Protein AF-A0A2V9K2U9-F1 (afdb_monomer)

Secondary structure (DSSP, 8-state):
--TTTTS-HHHHHHHHHHHHHHHHHHT-HHHHHHHHHHHHHHSTTSHHHHHHHHHHH-GGGGGG---S-TTTT-TTHHHHHHHHTT-

Mean predicted aligned error: 5.96 Å

Radius of gyration: 14.58 Å; Cα contacts (8 Å, |Δi|>4): 76; chains: 1; bounding box: 38×22×41 Å

Structure (mmCIF, N/CA/C/O backbone):
data_AF-A0A2V9K2U9-F1
#
_entry.id   AF-A0A2V9K2U9-F1
#
loop_
_atom_site.group_PDB
_atom_site.id
_atom_site.type_symbol
_atom_site.label_atom_id
_atom_site.label_alt_id
_atom_site.label_comp_id
_atom_site.label_asym_id
_atom_site.label_entity_id
_atom_site.label_seq_id
_atom_site.pdbx_PDB_ins_code
_atom_site.Cartn_x
_atom_site.Cartn_y
_atom_site.Cartn_z
_atom_site.occupancy
_atom_site.B_iso_or_equiv
_atom_site.auth_seq_id
_atom_site.auth_comp_id
_atom_site.auth_asym_id
_atom_site.auth_atom_id
_atom_site.pdbx_PDB_model_num
ATOM 1 N N . MET A 1 1 ? -16.032 1.651 -13.073 1.00 44.06 1 MET A N 1
ATOM 2 C CA . MET A 1 1 ? -14.626 1.580 -13.519 1.00 44.06 1 MET A CA 1
ATOM 3 C C . MET A 1 1 ? -13.912 2.748 -12.866 1.00 44.06 1 MET A C 1
ATOM 5 O O . MET A 1 1 ? -14.203 3.884 -13.220 1.00 44.06 1 MET A O 1
ATOM 9 N N . ASN A 1 2 ? -13.109 2.499 -11.832 1.00 60.22 2 ASN A N 1
ATOM 10 C CA . ASN A 1 2 ? -12.366 3.578 -11.183 1.00 60.22 2 ASN A CA 1
ATOM 11 C C . ASN A 1 2 ? -11.182 3.942 -12.088 1.00 60.22 2 ASN A C 1
ATOM 13 O O . ASN A 1 2 ? -10.518 3.063 -12.629 1.00 60.22 2 ASN A O 1
ATOM 17 N N . ASN A 1 3 ? -10.919 5.235 -12.276 1.00 70.75 3 ASN A N 1
ATOM 18 C CA . ASN A 1 3 ? -9.994 5.766 -13.290 1.00 70.75 3 ASN A CA 1
ATOM 19 C C . ASN A 1 3 ? -8.520 5.298 -13.134 1.00 70.75 3 ASN A C 1
ATOM 21 O O . ASN A 1 3 ? -7.670 5.586 -13.968 1.00 70.75 3 ASN A O 1
ATOM 25 N N . TYR A 1 4 ? -8.196 4.567 -12.064 1.00 75.12 4 TYR A N 1
ATOM 26 C CA . TYR A 1 4 ? -6.841 4.125 -11.722 1.00 75.12 4 TYR A CA 1
ATOM 27 C C . TYR A 1 4 ? -6.443 2.782 -12.352 1.00 75.12 4 TYR A C 1
ATOM 29 O O . TYR A 1 4 ? -5.269 2.425 -12.309 1.00 75.12 4 TYR A O 1
ATOM 37 N N . ASP A 1 5 ? -7.379 2.025 -12.934 1.00 80.12 5 ASP A N 1
ATOM 38 C CA . ASP A 1 5 ? -7.075 0.711 -13.529 1.00 80.12 5 ASP A CA 1
ATOM 39 C C . ASP A 1 5 ? -6.185 0.798 -14.777 1.00 80.12 5 ASP A C 1
ATOM 41 O O . ASP A 1 5 ? -5.523 -0.172 -15.130 1.00 80.12 5 ASP A O 1
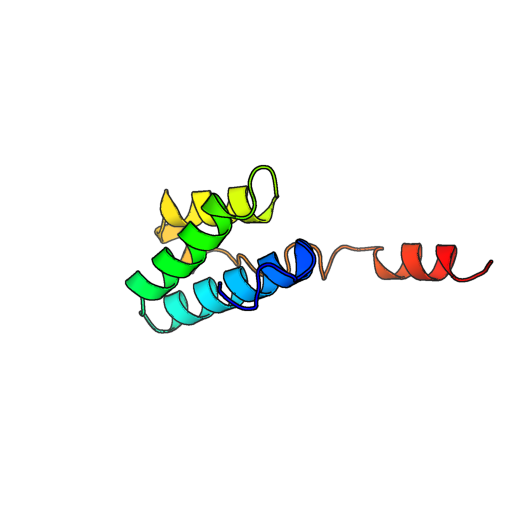ATOM 45 N N . GLN A 1 6 ? -6.129 1.971 -15.411 1.00 86.81 6 GLN A N 1
ATOM 46 C CA . GLN A 1 6 ? -5.267 2.244 -16.565 1.00 86.81 6 GLN A CA 1
ATOM 47 C C . GLN A 1 6 ? -3.845 2.671 -16.165 1.00 86.81 6 GLN A C 1
ATOM 49 O O . GLN A 1 6 ? -2.984 2.851 -17.027 1.00 86.81 6 GLN A O 1
ATOM 54 N N . LEU A 1 7 ? -3.576 2.874 -14.870 1.00 90.06 7 LEU A N 1
ATOM 55 C CA . LEU A 1 7 ? -2.255 3.293 -14.414 1.00 90.06 7 LEU A CA 1
ATOM 56 C C . LEU A 1 7 ? -1.269 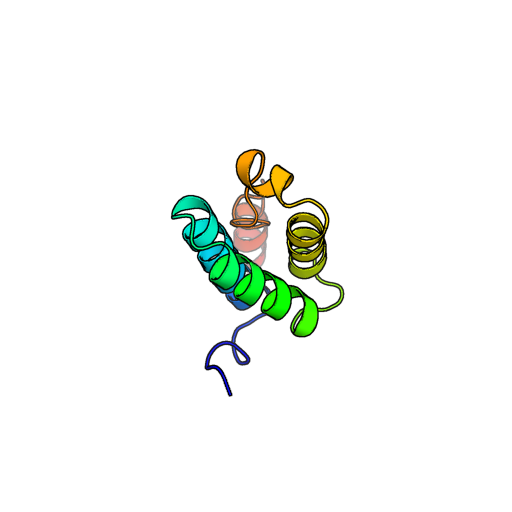2.113 -14.431 1.00 90.06 7 LEU A C 1
ATOM 58 O O . LEU A 1 7 ? -1.621 1.007 -14.013 1.00 90.06 7 LEU A O 1
ATOM 62 N N . PRO A 1 8 ? 0.003 2.345 -14.808 1.00 90.94 8 PRO A N 1
ATOM 63 C CA . PRO A 1 8 ? 1.072 1.379 -14.588 1.00 90.94 8 PRO A CA 1
ATOM 64 C C . PRO A 1 8 ? 1.118 0.914 -13.130 1.00 90.94 8 PRO A C 1
ATOM 66 O O . PRO A 1 8 ? 0.938 1.721 -12.217 1.00 90.94 8 PRO A O 1
ATOM 69 N N . VAL A 1 9 ? 1.450 -0.364 -12.913 1.00 91.19 9 VAL A N 1
ATOM 70 C CA . VAL A 1 9 ? 1.447 -1.032 -11.594 1.00 91.19 9 VAL A CA 1
ATOM 71 C C . VAL A 1 9 ? 2.097 -0.185 -10.499 1.00 91.19 9 VAL A C 1
ATOM 73 O O . VAL A 1 9 ? 1.526 -0.027 -9.426 1.00 91.19 9 VAL A O 1
ATOM 76 N N . HIS A 1 10 ? 3.264 0.403 -10.770 1.00 90.75 10 HIS A N 1
ATOM 77 C CA . HIS A 1 10 ? 3.959 1.240 -9.794 1.00 90.75 10 HIS A CA 1
ATOM 78 C C . HIS A 1 10 ? 3.154 2.490 -9.408 1.00 90.75 10 HIS A C 1
ATOM 80 O O . HIS A 1 10 ? 3.004 2.770 -8.226 1.00 90.75 10 HIS A O 1
ATOM 86 N N . LEU A 1 11 ? 2.590 3.213 -10.382 1.00 91.31 11 LEU A N 1
ATOM 87 C CA . LEU A 1 11 ? 1.810 4.428 -10.125 1.00 91.31 11 LEU A CA 1
ATOM 88 C C . LEU A 1 11 ? 0.483 4.111 -9.430 1.00 91.31 11 LEU A C 1
ATOM 90 O O . LEU A 1 11 ? 0.104 4.813 -8.496 1.00 91.31 11 LEU A O 1
ATOM 94 N N . LYS A 1 12 ? -0.189 3.02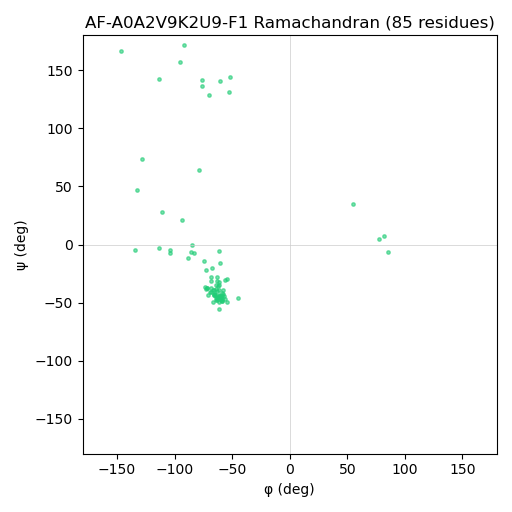8 -9.843 1.00 93.56 12 LYS A N 1
ATOM 95 C CA . LYS A 1 12 ? -1.403 2.536 -9.179 1.00 93.56 12 LYS A CA 1
ATOM 96 C C . LYS A 1 12 ? -1.123 2.178 -7.718 1.00 93.56 12 LYS A C 1
ATOM 98 O O . LYS A 1 12 ? -1.853 2.607 -6.828 1.00 93.56 12 LYS A O 1
ATOM 103 N N . GLY A 1 13 ? -0.042 1.434 -7.486 1.00 94.31 13 GLY A N 1
ATOM 104 C CA . GLY A 1 13 ? 0.388 1.010 -6.160 1.00 94.31 13 GLY A CA 1
ATOM 105 C C . GLY A 1 13 ? 0.716 2.182 -5.245 1.00 94.31 13 GLY A C 1
ATOM 106 O O . GLY A 1 13 ? 0.199 2.238 -4.137 1.00 94.31 13 GLY A O 1
ATOM 107 N N . GLU A 1 14 ? 1.523 3.140 -5.709 1.00 94.75 14 GLU A N 1
ATOM 108 C CA . GLU A 1 14 ? 1.873 4.333 -4.925 1.00 94.75 14 GLU A CA 1
ATOM 109 C C . GLU A 1 14 ? 0.652 5.203 -4.605 1.00 94.75 14 GLU A C 1
ATOM 111 O O . GLU A 1 14 ? 0.518 5.672 -3.476 1.00 94.75 14 GLU A O 1
ATOM 116 N N . LEU A 1 15 ? -0.269 5.375 -5.559 1.00 94.56 15 LEU A N 1
ATOM 117 C CA . LEU A 1 15 ? -1.500 6.131 -5.337 1.00 94.56 15 LEU A CA 1
ATOM 118 C C . LEU A 1 15 ? -2.360 5.493 -4.240 1.00 94.56 15 LEU A C 1
ATOM 120 O O . LEU A 1 15 ? -2.703 6.151 -3.260 1.00 94.56 15 LEU A O 1
ATOM 124 N N . LEU A 1 16 ? -2.699 4.210 -4.391 1.00 96.06 16 LEU A N 1
ATOM 125 C CA . LEU A 1 16 ? -3.569 3.517 -3.440 1.00 96.06 16 LEU A CA 1
ATOM 126 C C . LEU A 1 16 ? -2.897 3.352 -2.070 1.00 96.06 16 LEU A C 1
ATOM 128 O O . LEU A 1 16 ? -3.549 3.531 -1.045 1.00 96.06 16 LEU A O 1
ATOM 132 N N . ALA A 1 17 ? -1.592 3.065 -2.036 1.00 96.12 17 ALA A N 1
ATOM 133 C CA . ALA A 1 17 ? -0.826 2.981 -0.795 1.00 96.12 17 ALA A CA 1
ATOM 134 C C . ALA A 1 17 ? -0.759 4.340 -0.079 1.00 96.12 17 ALA A C 1
ATOM 136 O O . ALA A 1 17 ? -0.853 4.398 1.147 1.00 96.12 17 ALA A O 1
ATOM 137 N N . GLY A 1 18 ? -0.632 5.436 -0.834 1.00 95.75 18 GLY A N 1
ATOM 138 C CA . GLY A 1 18 ? -0.654 6.797 -0.304 1.00 95.75 18 GLY A CA 1
ATOM 139 C C . GLY A 1 18 ? -1.993 7.156 0.322 1.00 95.75 18 GLY A C 1
ATOM 140 O O . GLY A 1 18 ? -2.017 7.655 1.447 1.00 95.75 18 GLY A O 1
ATOM 141 N N . LEU A 1 19 ? -3.093 6.835 -0.362 1.00 97.25 19 LEU A N 1
ATOM 142 C CA . LEU A 1 19 ? -4.447 7.024 0.161 1.00 97.25 19 LEU A CA 1
ATOM 143 C C . LEU A 1 19 ? -4.683 6.189 1.424 1.00 97.25 19 LEU A C 1
ATOM 145 O O . LEU A 1 19 ? -5.147 6.727 2.425 1.00 97.25 19 LEU A O 1
ATOM 149 N N . ALA A 1 20 ? -4.278 4.915 1.422 1.00 97.31 20 ALA A N 1
ATOM 150 C CA . ALA A 1 20 ? -4.378 4.050 2.596 1.00 97.31 20 ALA A CA 1
ATOM 151 C C . ALA A 1 20 ? -3.606 4.611 3.801 1.00 97.31 20 ALA A C 1
ATOM 153 O O . ALA A 1 20 ? -4.134 4.670 4.909 1.00 97.31 20 ALA A O 1
ATOM 154 N N . GLN A 1 21 ? -2.364 5.057 3.590 1.00 97.12 21 GLN A N 1
ATOM 155 C CA . GLN A 1 21 ? -1.530 5.614 4.653 1.00 97.12 21 GLN A CA 1
ATOM 156 C C . GLN A 1 21 ? -2.058 6.956 5.175 1.00 97.12 21 GLN A C 1
ATOM 158 O O . GLN A 1 21 ? -1.956 7.226 6.370 1.00 97.12 21 GLN A O 1
ATOM 163 N N . ALA A 1 22 ? -2.591 7.809 4.299 1.00 97.12 22 ALA A N 1
ATOM 164 C CA . ALA A 1 22 ? -3.187 9.078 4.702 1.00 97.12 22 ALA A CA 1
ATOM 165 C C . ALA A 1 22 ? -4.458 8.855 5.532 1.00 97.12 22 ALA A C 1
ATOM 167 O O . ALA A 1 22 ? -4.553 9.396 6.631 1.00 97.12 22 ALA A O 1
ATOM 168 N N . ALA A 1 23 ? -5.368 8.005 5.050 1.00 97.31 23 ALA A N 1
ATOM 169 C CA . ALA A 1 23 ? -6.598 7.648 5.751 1.00 97.31 23 ALA A CA 1
ATOM 170 C C . ALA A 1 23 ? -6.306 7.050 7.137 1.00 97.31 23 ALA A C 1
ATOM 172 O O . ALA A 1 23 ? -6.918 7.449 8.125 1.00 97.31 23 ALA A O 1
ATOM 173 N N . GLU A 1 24 ? -5.310 6.162 7.251 1.00 96.38 24 GLU A N 1
ATOM 174 C CA . GLU A 1 24 ? -4.916 5.612 8.553 1.00 96.38 24 GLU A CA 1
ATOM 175 C C . GLU A 1 24 ? -4.481 6.718 9.525 1.00 96.38 24 GLU A C 1
ATOM 177 O O . GLU A 1 24 ? -5.016 6.805 10.630 1.00 96.38 24 GLU A O 1
ATOM 182 N N . ARG A 1 25 ? -3.603 7.630 9.082 1.00 95.06 25 ARG A N 1
ATOM 183 C CA . ARG A 1 25 ? -3.107 8.744 9.909 1.00 95.06 25 ARG A CA 1
ATOM 184 C C . ARG A 1 25 ? -4.201 9.717 10.340 1.00 95.06 25 ARG A C 1
ATOM 186 O O . ARG A 1 25 ? -4.058 10.363 11.375 1.00 95.06 25 ARG A O 1
ATOM 193 N N . LEU A 1 26 ? -5.261 9.839 9.545 1.00 96.94 26 LEU A N 1
ATOM 194 C CA . LEU A 1 26 ? -6.440 10.647 9.858 1.00 96.94 26 LEU A CA 1
ATOM 195 C C . LEU A 1 26 ? -7.445 9.909 10.761 1.00 96.94 26 LEU A C 1
ATOM 197 O O . LEU A 1 26 ? -8.399 10.516 11.237 1.00 96.94 26 LEU A O 1
ATOM 201 N N . GLY A 1 27 ? -7.233 8.618 11.034 1.00 96.12 27 GLY A N 1
ATOM 202 C CA . GLY A 1 27 ? -8.158 7.780 11.798 1.00 96.12 27 GLY A CA 1
ATOM 203 C C . GLY A 1 27 ? -9.328 7.225 10.977 1.00 96.12 27 GLY A C 1
ATOM 204 O O . GLY A 1 27 ? -10.209 6.570 11.537 1.00 96.12 27 GLY A O 1
ATOM 205 N N . GLU A 1 28 ? -9.325 7.417 9.657 1.00 97.69 28 GLU A N 1
ATOM 206 C CA . GLU A 1 28 ? -10.333 6.947 8.698 1.00 97.69 28 GLU A CA 1
ATOM 207 C C . GLU A 1 28 ? -10.119 5.455 8.378 1.00 97.69 28 GLU A C 1
ATOM 209 O O . GLU A 1 28 ? -9.771 5.045 7.270 1.00 97.69 28 GLU A O 1
ATOM 214 N N . ARG A 1 29 ? -10.278 4.601 9.398 1.00 94.81 29 ARG A N 1
ATOM 215 C CA . ARG A 1 29 ? -9.871 3.183 9.342 1.00 94.81 29 ARG A CA 1
ATOM 216 C C . ARG A 1 29 ? -10.586 2.361 8.270 1.00 94.81 29 ARG A C 1
ATOM 218 O O . ARG A 1 29 ? -9.980 1.445 7.716 1.00 94.81 29 ARG A O 1
ATOM 225 N N . GLU A 1 30 ? -11.858 2.639 8.000 1.00 96.75 30 GLU A N 1
ATOM 226 C CA . GLU A 1 30 ? -12.611 1.900 6.980 1.00 96.75 30 GLU A CA 1
ATOM 227 C C . GLU A 1 30 ? -12.170 2.283 5.563 1.00 96.75 30 GLU A C 1
ATOM 229 O O . GLU A 1 30 ? -11.982 1.392 4.732 1.00 96.75 30 GLU A O 1
ATOM 234 N N . ASP A 1 31 ? -11.870 3.560 5.320 1.00 97.12 31 ASP A N 1
ATOM 235 C CA . ASP A 1 31 ? -11.314 4.017 4.043 1.00 97.12 31 ASP A CA 1
ATOM 236 C C . ASP A 1 31 ? -9.914 3.441 3.823 1.00 97.12 31 ASP A C 1
ATOM 238 O O . ASP A 1 31 ? -9.627 2.889 2.758 1.00 97.12 31 ASP A O 1
ATOM 242 N N . ALA A 1 32 ? -9.068 3.449 4.860 1.00 97.62 32 ALA A N 1
ATOM 243 C CA . ALA A 1 32 ? -7.757 2.806 4.815 1.00 97.62 32 ALA A CA 1
ATOM 244 C C . ALA A 1 32 ? -7.867 1.324 4.411 1.00 97.62 32 ALA A C 1
ATOM 246 O O . ALA A 1 32 ? -7.201 0.884 3.472 1.00 97.62 32 ALA A O 1
ATOM 247 N N . LYS A 1 33 ? -8.760 0.555 5.055 1.00 97.81 33 LYS A N 1
ATOM 248 C CA . LYS A 1 33 ? -9.027 -0.848 4.685 1.00 97.81 33 LYS A CA 1
ATOM 249 C C . LYS A 1 33 ? -9.556 -0.985 3.259 1.00 97.81 33 LYS A C 1
ATOM 251 O O . LYS A 1 33 ? -9.182 -1.938 2.579 1.00 97.81 33 LYS A O 1
ATOM 256 N N . GLY A 1 34 ? -10.419 -0.074 2.812 1.00 97.75 34 GLY A N 1
ATOM 257 C CA . GLY A 1 34 ? -10.960 -0.062 1.453 1.00 97.75 34 GLY A CA 1
ATOM 258 C C . GLY A 1 34 ? -9.859 0.049 0.400 1.00 97.75 34 GLY A C 1
ATOM 259 O O . GLY A 1 34 ? -9.794 -0.765 -0.524 1.00 97.75 34 GLY A O 1
ATOM 260 N N . TYR A 1 35 ? -8.931 0.991 0.581 1.00 97.88 35 TYR A N 1
ATOM 261 C CA . TYR A 1 35 ? -7.781 1.142 -0.311 1.00 97.88 35 TYR A CA 1
ATOM 262 C C . TYR A 1 35 ? -6.845 -0.070 -0.267 1.00 97.88 35 TYR A C 1
ATOM 264 O O . TYR A 1 35 ? -6.421 -0.545 -1.320 1.00 97.88 35 TYR A O 1
ATOM 272 N N . LEU A 1 36 ? -6.561 -0.617 0.920 1.00 98.00 36 LEU A N 1
ATOM 273 C CA . LEU A 1 36 ? -5.717 -1.810 1.061 1.00 98.00 36 LEU A CA 1
ATOM 274 C C . LEU A 1 36 ? -6.322 -3.033 0.355 1.00 98.00 36 LEU A C 1
ATOM 276 O O . LEU A 1 36 ? -5.610 -3.726 -0.369 1.00 98.00 36 LEU A O 1
ATOM 280 N N . LYS A 1 37 ? -7.631 -3.272 0.501 1.00 98.00 37 LYS A N 1
ATOM 281 C CA . LYS A 1 37 ? -8.339 -4.350 -0.213 1.00 98.00 37 LYS A CA 1
ATOM 282 C C . LYS A 1 37 ? -8.275 -4.158 -1.724 1.00 98.00 37 LYS A C 1
ATOM 284 O O . LYS A 1 37 ? -7.937 -5.089 -2.440 1.00 98.00 37 LYS A O 1
ATOM 289 N N . CYS A 1 38 ? -8.475 -2.930 -2.203 1.00 96.12 38 CYS A N 1
ATOM 290 C CA . CYS A 1 38 ? -8.333 -2.609 -3.623 1.00 96.12 38 CYS A CA 1
ATOM 291 C C . CYS A 1 38 ? -6.927 -2.949 -4.162 1.00 96.12 38 CYS A C 1
ATOM 293 O O . CYS A 1 38 ? -6.797 -3.473 -5.270 1.00 96.12 38 CYS A O 1
ATOM 295 N N . ILE A 1 39 ? -5.866 -2.706 -3.382 1.00 96.50 39 ILE A N 1
ATOM 296 C CA . ILE A 1 39 ? -4.501 -3.122 -3.751 1.00 96.50 39 ILE A CA 1
ATOM 297 C C . ILE A 1 39 ? -4.400 -4.651 -3.826 1.00 96.50 39 ILE A C 1
ATOM 299 O O . ILE A 1 39 ? -3.867 -5.168 -4.806 1.00 96.50 39 ILE A O 1
ATOM 303 N N . VAL A 1 40 ? -4.900 -5.371 -2.817 1.00 97.88 40 VAL A N 1
ATOM 304 C CA . VAL A 1 40 ? -4.848 -6.843 -2.772 1.00 97.88 40 VAL A CA 1
ATOM 305 C C . VAL A 1 40 ? -5.585 -7.464 -3.961 1.00 97.88 40 VAL A C 1
ATOM 307 O O . VAL A 1 40 ? -5.024 -8.327 -4.635 1.00 97.88 40 VAL A O 1
ATOM 310 N N . ASP A 1 41 ? -6.787 -6.976 -4.260 1.00 96.31 41 ASP A N 1
ATOM 311 C CA . ASP A 1 41 ? -7.652 -7.530 -5.302 1.00 96.31 41 ASP A CA 1
ATOM 312 C C . ASP A 1 41 ? -7.135 -7.221 -6.711 1.00 96.31 41 ASP A C 1
ATOM 314 O O . ASP A 1 41 ? -7.237 -8.044 -7.619 1.00 96.31 41 ASP A O 1
ATOM 318 N N . THR A 1 42 ? -6.576 -6.024 -6.916 1.00 94.06 42 THR A N 1
ATOM 319 C CA . THR A 1 42 ? -6.257 -5.537 -8.267 1.00 94.06 42 THR A CA 1
ATOM 320 C C . THR A 1 42 ? -4.777 -5.601 -8.636 1.00 94.06 42 THR A C 1
ATOM 322 O O . THR A 1 42 ? -4.426 -5.283 -9.774 1.00 94.06 42 THR A O 1
ATOM 325 N N . MET A 1 43 ? -3.896 -5.990 -7.708 1.00 94.06 43 MET A N 1
ATOM 326 C CA . MET A 1 43 ? -2.445 -6.058 -7.937 1.00 94.06 43 MET A CA 1
ATOM 327 C C . MET A 1 43 ? -1.807 -7.379 -7.454 1.00 94.06 43 MET A C 1
ATOM 329 O O . MET A 1 43 ? -0.758 -7.337 -6.794 1.00 94.06 43 MET A O 1
ATOM 333 N N . PRO A 1 44 ? -2.388 -8.555 -7.765 1.00 96.00 44 PRO A N 1
ATOM 334 C CA . PRO A 1 44 ? -1.905 -9.834 -7.252 1.00 96.00 44 PRO A CA 1
ATOM 335 C C . PRO A 1 44 ? -0.456 -10.119 -7.670 1.00 96.00 44 PRO A C 1
ATOM 337 O O . PRO A 1 44 ? -0.044 -9.825 -8.792 1.00 96.00 44 PRO A O 1
ATOM 340 N N . GLY A 1 45 ? 0.330 -10.693 -6.756 1.00 95.38 45 GLY A N 1
ATOM 341 C CA . GLY A 1 45 ? 1.728 -11.070 -6.993 1.00 95.38 45 GLY A CA 1
ATOM 342 C C . GLY A 1 45 ? 2.722 -9.906 -6.964 1.00 95.38 45 GLY A C 1
ATOM 343 O O . GLY A 1 45 ? 3.906 -10.102 -7.233 1.00 95.38 45 GLY A O 1
ATOM 344 N N . THR A 1 46 ? 2.276 -8.690 -6.639 1.00 94.38 46 THR A N 1
ATOM 345 C CA . THR A 1 46 ? 3.152 -7.513 -6.562 1.00 94.38 46 THR A CA 1
ATOM 346 C C . THR A 1 46 ? 3.636 -7.250 -5.129 1.00 94.38 46 THR A C 1
ATOM 348 O O . THR A 1 46 ? 2.953 -7.604 -4.164 1.00 94.38 46 THR A O 1
ATOM 351 N N . PRO A 1 47 ? 4.766 -6.536 -4.945 1.00 93.62 47 PRO A N 1
ATOM 352 C CA . PRO A 1 47 ? 5.180 -6.061 -3.622 1.00 93.62 47 PRO A CA 1
ATOM 353 C C . PRO A 1 47 ? 4.114 -5.203 -2.920 1.00 93.62 47 PRO A C 1
ATOM 355 O O . PRO A 1 47 ? 4.004 -5.243 -1.694 1.00 93.62 47 PRO A O 1
ATOM 358 N N . TYR A 1 48 ? 3.291 -4.473 -3.685 1.00 95.19 48 TYR A N 1
ATOM 359 C CA . TYR A 1 48 ? 2.176 -3.691 -3.148 1.00 95.19 48 TYR A CA 1
ATOM 360 C C . TYR A 1 48 ? 1.126 -4.578 -2.486 1.00 95.19 48 TYR A C 1
ATOM 362 O O . TYR A 1 48 ? 0.756 -4.305 -1.347 1.00 95.19 48 TYR A O 1
ATOM 370 N N . GLN A 1 49 ? 0.708 -5.662 -3.148 1.00 96.94 49 GLN A N 1
ATOM 3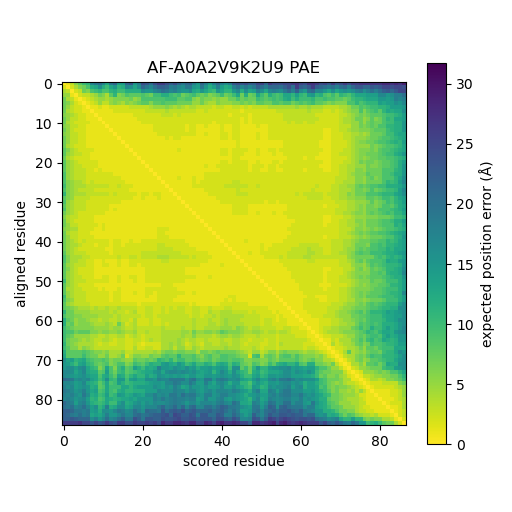71 C CA . GLN A 1 49 ? -0.244 -6.621 -2.583 1.00 96.94 49 GLN A CA 1
ATOM 372 C C . GLN A 1 49 ? 0.292 -7.255 -1.299 1.00 96.94 49 GLN A C 1
ATOM 374 O O . GLN A 1 49 ? -0.421 -7.273 -0.300 1.00 96.94 49 GLN A O 1
ATOM 379 N N . ALA A 1 50 ? 1.557 -7.681 -1.270 1.00 95.81 50 ALA A N 1
ATOM 380 C CA . ALA A 1 50 ? 2.151 -8.264 -0.065 1.00 95.81 50 ALA A CA 1
ATOM 381 C C . ALA A 1 50 ? 2.157 -7.290 1.130 1.00 95.81 50 ALA A C 1
ATOM 383 O O . ALA A 1 50 ? 1.806 -7.669 2.248 1.00 95.81 50 ALA A O 1
ATOM 384 N N . ARG A 1 51 ? 2.527 -6.018 0.917 1.00 95.38 51 ARG A N 1
ATOM 385 C CA . ARG A 1 51 ? 2.525 -5.020 2.002 1.00 95.38 51 ARG A CA 1
ATOM 386 C C . ARG A 1 51 ? 1.111 -4.616 2.420 1.00 95.38 51 ARG A C 1
ATOM 388 O O . ARG A 1 51 ? 0.879 -4.435 3.611 1.00 95.38 51 ARG A O 1
ATOM 395 N N . ALA A 1 52 ? 0.178 -4.510 1.472 1.00 97.31 52 ALA A N 1
ATOM 396 C CA . ALA A 1 52 ? -1.213 -4.180 1.771 1.00 97.31 52 ALA A CA 1
ATOM 397 C C . ALA A 1 52 ? -1.894 -5.291 2.574 1.00 97.31 52 ALA A C 1
ATOM 399 O O . ALA A 1 52 ? -2.542 -5.005 3.579 1.00 97.31 52 ALA A O 1
ATOM 400 N N . GLN A 1 53 ? -1.658 -6.550 2.194 1.00 98.06 53 GLN A N 1
ATOM 401 C CA . GLN A 1 53 ? -2.123 -7.711 2.945 1.00 98.06 53 GLN A CA 1
ATOM 402 C C . GLN A 1 53 ? -1.573 -7.698 4.374 1.00 98.06 53 GLN A C 1
ATOM 404 O O . GLN A 1 53 ? -2.335 -7.848 5.321 1.00 98.06 53 GLN A O 1
ATOM 409 N N . ARG A 1 54 ? -0.279 -7.398 4.554 1.00 96.69 54 ARG A N 1
ATOM 410 C CA . ARG A 1 54 ? 0.320 -7.297 5.891 1.00 96.69 54 ARG A CA 1
ATOM 411 C C . ARG A 1 54 ? -0.357 -6.246 6.774 1.00 96.69 54 ARG A C 1
ATOM 413 O O . ARG A 1 54 ? -0.567 -6.499 7.951 1.00 96.69 54 ARG A O 1
ATOM 420 N N . TRP A 1 55 ? -0.694 -5.076 6.233 1.00 97.00 55 TRP A N 1
ATOM 421 C CA . TRP A 1 55 ? -1.422 -4.054 6.996 1.00 97.00 55 TRP A CA 1
ATOM 422 C C . TRP A 1 55 ? -2.863 -4.471 7.323 1.00 97.00 55 TRP A C 1
ATOM 424 O O . TRP A 1 55 ? -3.381 -4.069 8.361 1.00 97.00 55 TRP A O 1
ATOM 434 N N . LEU A 1 56 ? -3.513 -5.267 6.468 1.00 97.56 56 LEU A N 1
ATOM 435 C CA . LEU A 1 56 ? -4.842 -5.821 6.749 1.00 97.56 56 LEU A CA 1
ATOM 436 C C . LEU A 1 56 ? -4.797 -6.898 7.842 1.00 97.56 56 LEU A C 1
ATOM 438 O O . LEU A 1 56 ? -5.646 -6.885 8.731 1.00 97.56 56 LEU A O 1
ATOM 442 N N . ASP A 1 57 ? -3.807 -7.790 7.785 1.00 97.88 57 ASP A N 1
ATOM 443 C CA . ASP A 1 57 ? -3.633 -8.893 8.737 1.00 97.88 57 ASP A CA 1
ATOM 444 C C . ASP A 1 57 ? -3.119 -8.394 10.098 1.00 97.88 57 ASP A C 1
ATOM 446 O O . ASP A 1 57 ? -3.528 -8.879 11.153 1.00 97.88 57 ASP A O 1
ATOM 450 N N . GLU A 1 58 ? -2.242 -7.385 10.082 1.00 95.94 58 GLU A N 1
ATOM 451 C CA . GLU A 1 58 ? -1.604 -6.795 11.259 1.00 95.94 58 GLU A CA 1
ATOM 452 C C . GLU A 1 58 ? -1.767 -5.260 11.273 1.00 95.94 58 GLU A C 1
ATOM 454 O O . GLU A 1 58 ? -0.782 -4.543 11.063 1.00 95.94 58 GLU A O 1
ATOM 459 N N . PRO A 1 59 ? -2.955 -4.697 11.568 1.00 91.56 59 PRO A N 1
ATOM 460 C CA . PRO A 1 59 ? -3.197 -3.246 11.510 1.00 91.56 59 PRO A CA 1
ATOM 461 C C . PRO A 1 59 ? -2.224 -2.400 12.345 1.00 91.56 59 PRO A C 1
ATOM 463 O O . PRO A 1 59 ? -1.873 -1.280 11.981 1.00 91.56 59 PRO A O 1
ATOM 466 N N . GLN A 1 60 ? -1.702 -2.958 13.439 1.00 92.31 60 GLN A N 1
ATOM 467 C CA . GLN A 1 60 ? -0.662 -2.353 14.272 1.00 92.31 60 GLN A CA 1
ATOM 468 C C . GLN A 1 60 ? 0.661 -2.079 13.535 1.00 92.31 60 GLN A C 1
ATOM 470 O O . GLN A 1 60 ? 1.496 -1.336 14.050 1.00 92.31 60 GLN A O 1
ATOM 475 N N . THR A 1 61 ? 0.894 -2.675 12.361 1.00 91.62 61 THR A N 1
ATOM 476 C CA . THR A 1 61 ? 2.069 -2.365 11.533 1.00 91.62 61 THR A CA 1
ATOM 477 C C . THR A 1 61 ? 1.969 -1.006 10.853 1.00 91.62 61 THR A C 1
ATOM 479 O O . THR A 1 61 ? 3.016 -0.426 10.555 1.00 91.62 61 THR A O 1
ATOM 482 N N . ALA A 1 62 ? 0.768 -0.448 10.676 1.00 90.00 62 ALA A N 1
ATOM 483 C CA . ALA A 1 62 ? 0.592 0.860 10.052 1.00 90.00 62 ALA A CA 1
ATOM 484 C C . ALA A 1 62 ? 1.254 1.995 10.851 1.00 90.00 62 ALA A C 1
ATOM 486 O O . ALA A 1 62 ? 1.889 2.873 10.276 1.00 90.00 62 ALA A O 1
ATOM 487 N N . SER A 1 63 ? 1.235 1.918 12.186 1.00 88.75 63 SER A N 1
ATOM 488 C CA . SER A 1 63 ? 1.903 2.903 13.052 1.00 88.75 63 SER A CA 1
ATOM 489 C C . SER A 1 63 ? 3.431 2.770 13.084 1.00 88.75 63 SER A C 1
ATOM 491 O O . SER A 1 63 ? 4.124 3.672 13.552 1.00 88.75 63 SER A O 1
ATOM 493 N N . LYS A 1 64 ? 3.972 1.647 12.596 1.00 90.00 64 LYS A N 1
ATOM 494 C CA . LYS A 1 64 ? 5.403 1.301 12.672 1.00 90.00 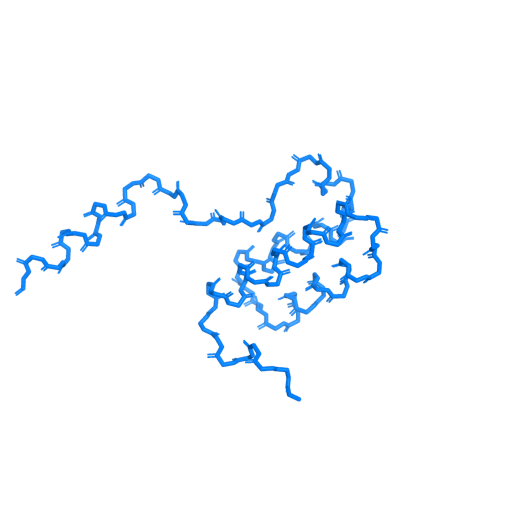64 LYS A CA 1
ATOM 495 C C . LYS A 1 64 ? 6.092 1.269 11.312 1.00 90.00 64 LYS A C 1
ATOM 497 O O . LYS A 1 64 ? 7.286 0.986 11.243 1.00 90.00 64 LYS A O 1
ATOM 502 N N . SER A 1 65 ? 5.358 1.485 10.227 1.00 89.50 65 SER A N 1
ATOM 503 C CA . SER A 1 65 ? 5.881 1.326 8.875 1.00 89.50 65 SER A CA 1
ATOM 504 C C . SER A 1 65 ? 5.252 2.316 7.905 1.00 89.50 65 SER A C 1
ATOM 506 O O . SER A 1 65 ? 4.257 2.967 8.205 1.00 89.50 65 SER A O 1
ATOM 508 N N . ALA A 1 66 ? 5.857 2.428 6.727 1.00 88.62 66 ALA A N 1
ATOM 509 C CA . ALA A 1 66 ? 5.268 3.107 5.586 1.00 88.62 66 ALA A CA 1
ATOM 510 C C . ALA A 1 66 ? 4.992 2.081 4.483 1.00 88.62 66 ALA A C 1
ATOM 512 O O . ALA A 1 66 ? 5.789 1.163 4.264 1.00 88.62 66 ALA A O 1
ATOM 513 N N . ILE A 1 67 ? 3.878 2.252 3.777 1.00 91.88 67 ILE A N 1
ATOM 514 C CA . ILE A 1 67 ? 3.487 1.394 2.646 1.00 91.88 67 ILE A CA 1
ATOM 515 C C . ILE A 1 67 ? 3.727 2.067 1.282 1.00 91.88 67 ILE A C 1
ATOM 517 O O . ILE A 1 67 ? 3.650 1.415 0.239 1.00 91.88 67 ILE A O 1
ATOM 521 N N . VAL A 1 68 ? 4.096 3.349 1.304 1.00 89.88 68 VAL A N 1
ATOM 522 C CA . VAL A 1 68 ? 4.464 4.177 0.144 1.00 89.88 68 VAL A CA 1
ATOM 523 C C . VAL A 1 68 ? 5.963 4.154 -0.151 1.00 89.88 68 VAL A C 1
ATOM 525 O O . VAL A 1 68 ? 6.770 3.661 0.639 1.00 89.88 68 VAL A O 1
ATOM 528 N N . CYS A 1 69 ? 6.332 4.746 -1.285 1.00 84.38 69 CYS A N 1
ATOM 529 C CA . CYS A 1 69 ? 7.693 4.954 -1.768 1.00 84.38 69 CYS A CA 1
ATOM 530 C C . CYS A 1 69 ? 8.495 3.653 -1.838 1.00 84.38 69 CYS A C 1
ATOM 532 O O . CYS A 1 69 ? 9.703 3.649 -1.597 1.00 84.38 69 CYS A O 1
ATOM 534 N N . GLN A 1 70 ? 7.829 2.541 -2.168 1.00 78.69 70 GLN A N 1
ATOM 535 C CA . GLN A 1 70 ? 8.367 1.200 -1.925 1.00 78.69 70 GLN A CA 1
ATOM 536 C C . GLN A 1 70 ? 9.671 0.930 -2.660 1.00 78.69 70 GLN A C 1
ATOM 538 O O . GLN A 1 70 ? 10.498 0.162 -2.177 1.00 78.69 70 GLN A O 1
ATOM 543 N N . THR A 1 71 ? 9.805 1.544 -3.832 1.00 71.62 71 THR A N 1
ATOM 544 C CA . THR A 1 71 ? 10.943 1.372 -4.730 1.00 71.62 71 THR A CA 1
ATOM 545 C C . THR A 1 71 ? 11.452 2.715 -5.269 1.00 71.62 71 THR A C 1
ATOM 547 O O . THR A 1 71 ? 12.476 2.781 -5.942 1.00 71.62 71 THR A O 1
ATOM 550 N N . CYS A 1 72 ? 10.771 3.827 -4.960 1.00 70.12 72 CYS A N 1
ATOM 551 C CA . CYS A 1 72 ? 11.118 5.155 -5.468 1.00 70.12 72 CYS A CA 1
ATOM 552 C C . CYS A 1 72 ? 12.502 5.631 -4.997 1.00 70.12 72 CYS A C 1
ATOM 554 O O . CYS A 1 72 ? 13.158 6.372 -5.723 1.00 70.12 72 CYS A O 1
ATOM 556 N N . HIS A 1 73 ? 12.943 5.218 -3.803 1.00 67.69 73 HIS A N 1
ATOM 557 C CA . HIS A 1 73 ? 14.175 5.688 -3.154 1.00 67.69 73 HIS A CA 1
ATOM 558 C C . HIS A 1 73 ? 15.265 4.600 -3.079 1.00 67.69 73 HIS A C 1
ATOM 560 O O . HIS A 1 73 ? 16.104 4.602 -2.181 1.00 67.69 73 HIS A O 1
ATOM 566 N N . GLU A 1 74 ? 15.264 3.650 -4.015 1.00 68.50 74 GLU A N 1
ATOM 567 C CA . GLU A 1 74 ? 16.302 2.617 -4.079 1.00 68.50 74 GLU 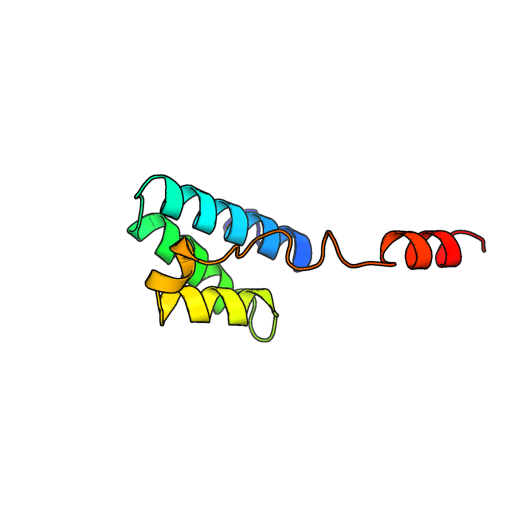A CA 1
ATOM 568 C C . GLU A 1 74 ? 17.655 3.205 -4.528 1.00 68.50 74 GLU A C 1
ATOM 570 O O . GLU A 1 74 ? 17.725 3.869 -5.576 1.00 68.50 74 GLU A O 1
ATOM 575 N N . PRO A 1 75 ? 18.754 2.942 -3.789 1.00 69.88 75 PRO A N 1
ATOM 576 C CA . PRO A 1 75 ? 20.094 3.327 -4.213 1.00 69.88 75 PRO A CA 1
ATOM 577 C C . PRO A 1 75 ? 20.398 2.829 -5.631 1.00 69.88 75 PRO A C 1
ATOM 579 O O . PRO A 1 75 ? 20.180 1.668 -5.964 1.00 69.88 75 PRO A O 1
ATOM 582 N N . GLY A 1 76 ? 20.913 3.713 -6.487 1.00 72.38 76 GLY A N 1
ATOM 583 C CA . GLY A 1 76 ? 21.335 3.354 -7.846 1.00 72.38 76 GLY A CA 1
ATOM 584 C C . GLY A 1 76 ? 20.240 3.363 -8.922 1.00 72.38 76 GLY A C 1
ATOM 585 O O . GLY A 1 76 ? 20.583 3.294 -10.102 1.00 72.38 76 GLY A O 1
ATOM 586 N N . ARG A 1 77 ? 18.954 3.554 -8.583 1.00 74.50 77 ARG A N 1
ATOM 587 C CA . ARG A 1 77 ? 17.860 3.617 -9.577 1.00 74.50 77 ARG A CA 1
ATOM 588 C C . ARG A 1 77 ? 18.087 4.696 -10.649 1.00 74.50 77 ARG A C 1
ATOM 590 O O . ARG A 1 77 ? 17.969 4.411 -11.841 1.00 74.50 77 ARG A O 1
ATOM 597 N N . LEU A 1 78 ? 18.460 5.918 -10.247 1.00 74.88 78 LEU A N 1
ATOM 598 C CA . LEU A 1 78 ? 18.779 7.005 -11.188 1.00 74.88 78 LEU A CA 1
ATOM 599 C C . LEU A 1 78 ? 20.028 6.685 -12.020 1.00 74.88 78 LEU A C 1
ATOM 601 O O . LEU A 1 78 ? 20.026 6.881 -13.233 1.00 74.88 78 LEU A O 1
ATOM 605 N N . LYS A 1 79 ? 21.074 6.149 -11.380 1.00 79.50 79 LYS A N 1
ATOM 606 C CA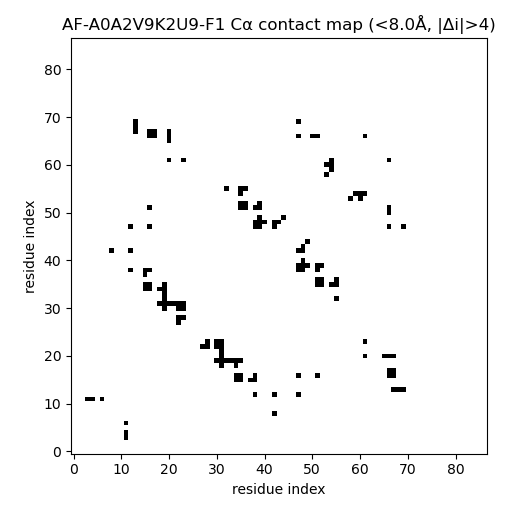 . LYS A 1 79 ? 22.337 5.785 -12.039 1.00 79.50 79 LYS A CA 1
ATOM 607 C C . LYS A 1 79 ? 22.104 4.794 -13.185 1.00 79.50 79 LYS A C 1
ATOM 609 O O . LYS A 1 79 ? 22.624 5.006 -14.276 1.00 79.50 79 LYS A O 1
ATOM 614 N N . ASN A 1 80 ? 21.279 3.770 -12.963 1.00 77.94 80 ASN A N 1
ATOM 615 C CA . ASN A 1 80 ? 20.964 2.760 -13.976 1.00 77.94 80 ASN A CA 1
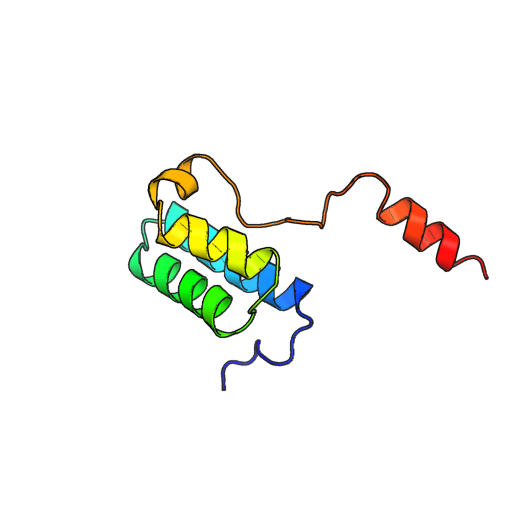ATOM 616 C C . ASN A 1 80 ? 20.185 3.353 -15.160 1.00 77.94 80 ASN A C 1
ATOM 618 O O . ASN A 1 80 ? 20.470 3.025 -16.309 1.00 77.94 80 ASN A O 1
ATOM 622 N N . ARG A 1 81 ? 19.245 4.275 -14.902 1.00 77.81 81 ARG A N 1
ATOM 623 C CA . ARG A 1 81 ? 18.505 4.968 -15.971 1.00 77.81 81 ARG A CA 1
ATOM 624 C C . ARG A 1 81 ? 19.383 5.914 -16.784 1.00 77.81 81 ARG A C 1
ATOM 626 O O . ARG A 1 81 ? 19.272 5.936 -18.003 1.00 77.81 81 ARG A O 1
ATOM 633 N N . LEU A 1 82 ? 20.273 6.659 -16.127 1.00 81.25 82 LEU A N 1
ATOM 634 C CA . LEU A 1 82 ? 21.232 7.534 -16.806 1.00 81.25 82 LEU A CA 1
ATOM 635 C C . LEU A 1 82 ? 22.218 6.748 -17.675 1.00 81.25 82 LEU A C 1
ATOM 637 O O . LEU A 1 82 ? 22.613 7.242 -18.724 1.00 81.25 82 LEU A O 1
ATOM 641 N N . ALA A 1 83 ? 22.616 5.544 -17.257 1.00 83.50 83 ALA A N 1
ATOM 642 C CA . ALA A 1 83 ? 23.454 4.671 -18.074 1.00 83.50 83 ALA A CA 1
ATOM 643 C C . ALA A 1 83 ? 22.715 4.192 -19.336 1.00 83.50 83 ALA A C 1
ATOM 645 O O . ALA A 1 83 ? 23.279 4.243 -20.422 1.00 83.50 83 ALA A O 1
ATOM 646 N N . ALA A 1 84 ? 21.443 3.800 -19.208 1.00 79.62 84 ALA A N 1
ATOM 647 C CA . ALA A 1 84 ? 20.634 3.326 -20.331 1.00 79.62 84 ALA A CA 1
ATOM 648 C C . ALA A 1 84 ? 20.285 4.421 -21.360 1.00 79.62 84 ALA A C 1
ATOM 650 O O . ALA A 1 84 ? 20.092 4.110 -22.528 1.00 79.62 84 ALA A O 1
ATOM 651 N N . ALA A 1 85 ? 20.210 5.689 -20.944 1.00 80.81 85 ALA A N 1
ATOM 652 C CA . ALA A 1 85 ? 19.848 6.816 -21.811 1.00 80.81 85 ALA A CA 1
ATOM 653 C C . ALA A 1 85 ? 21.026 7.419 -22.609 1.00 80.81 85 ALA A C 1
ATOM 655 O O . ALA A 1 85 ? 20.836 8.400 -23.320 1.00 80.81 85 ALA A O 1
ATOM 656 N N . LYS A 1 86 ? 22.250 6.893 -22.449 1.00 74.06 86 LYS A N 1
ATOM 657 C CA . LYS A 1 86 ? 23.473 7.379 -23.122 1.00 74.06 86 LYS A CA 1
ATOM 658 C C . LYS A 1 86 ? 23.800 6.638 -24.432 1.00 74.06 86 LYS A C 1
ATOM 660 O O . LYS A 1 86 ? 24.947 6.677 -24.875 1.00 74.06 86 LYS A O 1
ATOM 665 N N . HIS A 1 87 ? 22.816 5.986 -25.039 1.00 54.81 87 HIS A N 1
ATOM 666 C CA . HIS A 1 87 ? 22.916 5.282 -26.320 1.00 54.81 87 HIS A CA 1
ATOM 667 C C . HIS A 1 87 ? 21.863 5.813 -27.289 1.00 54.81 87 HIS A C 1
ATOM 669 O O . HIS A 1 87 ? 22.118 5.719 -28.507 1.00 54.81 87 HIS A O 1
#

Nearest PDB structures (foldseek):
  7axy-assembly1_B  TM=7.410E-01  e=1.333E+00  Shigella flexneri
  7o6s-assembly1_A  TM=7.435E-01  e=3.056E+00  Shigella flexneri
  2vkj-assembly1_A  TM=7.401E-01  e=5.028E+00  Thermotoga maritima
  8gl8-assembly1_I  TM=7.645E-01  e=7.829E+00  Flavobacterium johnsoniae

Solvent-accessible surface area (backbone atoms only — not comparable to full-atom values): 5067 Å² total; per-residue (Å²): 133,70,90,54,78,81,45,58,68,68,60,36,41,42,51,38,29,42,51,19,54,50,26,46,77,72,65,39,55,66,59,15,50,50,32,28,49,50,39,39,75,74,34,72,96,37,75,55,16,57,55,30,47,46,38,69,79,38,56,76,46,56,86,75,52,79,74,44,66,83,66,81,79,48,89,60,58,68,58,57,52,58,60,67,71,75,117

pLDDT: mean 88.79, std 11.14, range [44.06, 98.06]

Sequence (87 aa):
MNNYDQLPVHLKGELLAGLAQAAERLGEREDAKGYLKCIVDTMPGTPYQARAQRWLDEPQTASKSAIVCQTCHEPGRLKNRLAAAKH

Foldseek 3Di:
DPPLLPPDLQVSLQVLLVQLLVCVVVVVNVSNLV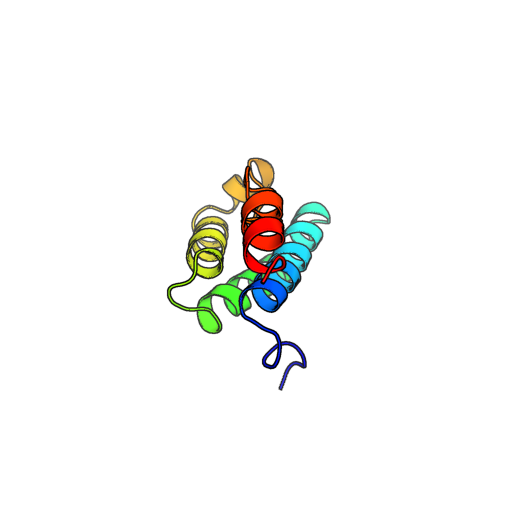SLVCCLVRPPPDPSNVVSVCCVVPVVCSVVDGSHPPPVPDPCPVVVVVVVVPD